Protein AF-A0A2W4QLS1-F1 (afdb_monomer_lite)

pLDDT: mean 90.43, std 7.9, range [45.94, 97.12]

Secondary structure (DSSP, 8-state):
-------EEEEETTSSTTS-EEEEETT--EEEEEEEGGGGGGGGG-GGGGSSEEEEEEEEETTEEEEEEEEEEEESSHHHHHHHHHH-GGGTT--EEEEEEESSS---HHHHHHHHHHHHHHHHHHT-SEE--SSPPPPPP--HHHHHHHHHHHHT-

Foldseek 3Di:
DDDDDWDKDKDDPPPDPQAWIKIDTPPAQKIKIKGFLVCLVVCVVPVQQQAWWKKKFKAADPVDNQAMEIEIDTDRGNSVVSVVLSPDPVNVRRGMMMIITGPDRPCDPLLRLQLRLVVVVVCVVVVRHHYPPPDRRDRDDDPPVSVVVSVVNVVRD

Sequence (157 aa):
MLMTGRTIRIFLADGKPSGILTAEIMNWTGKVVICPRTDLQRLADRPECRRSGAYILAGPDPDDPYGERAYIGESDNVFARLKQHAADASKEFRTRCALIISKDENLTKAHVKYLESRLVGLAHEASRCVLENGNDPSSPSLPESDIADMEFFLSQL

Radius of gyration: 15.48 Å; chains: 1; bounding box: 38×33×39 Å

Structure (mmCIF, N/CA/C/O backbone):
data_AF-A0A2W4QLS1-F1
#
_entry.id   AF-A0A2W4QLS1-F1
#
loop_
_atom_site.group_PDB
_atom_site.id
_atom_site.type_symbol
_atom_site.label_atom_id
_atom_site.label_alt_id
_atom_site.label_comp_id
_atom_site.label_asym_id
_atom_site.label_entity_id
_atom_site.label_seq_id
_atom_site.pdbx_PDB_ins_code
_atom_site.Cartn_x
_atom_site.Cartn_y
_atom_site.Cartn_z
_atom_site.occupancy
_atom_site.B_iso_or_equiv
_atom_site.auth_seq_id
_atom_site.auth_comp_id
_atom_site.auth_asym_id
_atom_site.auth_atom_id
_atom_site.pdbx_PDB_model_num
ATOM 1 N N . MET A 1 1 ? 2.716 -14.266 22.222 1.00 50.84 1 MET A N 1
ATOM 2 C CA . MET A 1 1 ? 1.395 -14.253 21.558 1.00 50.84 1 MET A CA 1
ATOM 3 C C . MET A 1 1 ? 1.333 -15.470 20.646 1.00 50.84 1 MET A C 1
ATOM 5 O O . MET A 1 1 ? 2.285 -15.678 19.905 1.00 50.84 1 MET A O 1
ATOM 9 N N . LEU A 1 2 ? 0.314 -16.325 20.765 1.00 45.94 2 LEU A N 1
ATOM 10 C CA . LEU A 1 2 ? 0.155 -17.488 19.880 1.00 45.94 2 LEU A CA 1
ATOM 11 C C . LEU A 1 2 ? -0.060 -16.988 18.445 1.00 45.94 2 LEU A C 1
ATOM 13 O O . LEU A 1 2 ? -1.001 -16.238 18.202 1.00 45.94 2 LEU A O 1
ATOM 17 N N . MET A 1 3 ? 0.814 -17.369 17.511 1.00 68.94 3 MET A N 1
ATOM 18 C CA . MET A 1 3 ? 0.621 -17.079 16.089 1.00 68.94 3 MET A CA 1
ATOM 19 C C . MET A 1 3 ? -0.502 -17.970 15.555 1.00 68.94 3 MET A C 1
ATOM 21 O O . MET A 1 3 ? -0.315 -19.166 15.344 1.00 68.94 3 MET A O 1
ATOM 25 N N . THR A 1 4 ? -1.688 -17.395 15.377 1.00 83.19 4 THR A N 1
ATOM 26 C CA . THR A 1 4 ? -2.817 -18.058 14.726 1.00 83.19 4 THR A CA 1
ATOM 27 C C . THR A 1 4 ? -2.630 -18.051 13.209 1.00 83.19 4 THR A C 1
ATOM 29 O O . THR A 1 4 ? -2.153 -17.078 12.622 1.00 83.19 4 THR A O 1
ATOM 32 N N . GLY A 1 5 ? -2.988 -19.159 12.554 1.00 88.19 5 GLY A N 1
ATOM 33 C CA . GLY A 1 5 ? -2.965 -19.243 11.094 1.00 88.19 5 GLY A CA 1
ATOM 34 C C . GLY A 1 5 ? -3.936 -18.244 10.457 1.00 88.19 5 GLY A C 1
ATOM 35 O O . GLY A 1 5 ? -4.986 -17.938 11.022 1.00 88.19 5 GLY A O 1
ATOM 36 N N . ARG A 1 6 ? -3.595 -17.744 9.266 1.00 89.50 6 ARG A N 1
ATOM 37 C CA . ARG A 1 6 ? -4.418 -16.808 8.484 1.00 89.50 6 ARG A CA 1
ATOM 38 C C . ARG A 1 6 ? -4.544 -17.312 7.050 1.00 89.50 6 ARG A C 1
ATOM 40 O O . ARG A 1 6 ? -3.609 -17.905 6.519 1.00 89.50 6 ARG A O 1
ATOM 47 N N . THR A 1 7 ? -5.695 -17.072 6.425 1.00 92.88 7 THR A N 1
ATOM 48 C CA . THR A 1 7 ? -5.903 -17.358 4.997 1.00 92.88 7 THR A CA 1
ATOM 49 C C . THR A 1 7 ? -5.775 -16.067 4.208 1.00 92.88 7 THR A C 1
ATOM 51 O O . THR A 1 7 ? -6.514 -15.117 4.467 1.00 92.88 7 THR A O 1
ATOM 54 N N . ILE A 1 8 ? -4.867 -16.058 3.234 1.00 94.00 8 ILE A N 1
ATOM 55 C CA . ILE A 1 8 ? -4.724 -14.971 2.266 1.00 94.00 8 ILE A CA 1
ATOM 56 C C . ILE A 1 8 ? -5.447 -15.392 0.989 1.00 94.00 8 ILE A C 1
ATOM 58 O O . ILE A 1 8 ? -5.130 -16.425 0.398 1.00 94.00 8 ILE A O 1
ATOM 62 N N . ARG A 1 9 ? -6.416 -14.590 0.547 1.00 95.25 9 ARG A N 1
ATOM 63 C CA . ARG A 1 9 ? -7.085 -14.771 -0.740 1.00 95.25 9 ARG A CA 1
ATOM 64 C C . ARG A 1 9 ? -6.415 -13.881 -1.773 1.00 95.25 9 ARG A C 1
ATOM 66 O O . ARG A 1 9 ? -6.575 -12.664 -1.743 1.00 95.25 9 ARG A O 1
ATOM 73 N N . ILE A 1 10 ? -5.697 -14.505 -2.700 1.00 95.94 10 ILE A N 1
ATOM 74 C CA . ILE A 1 10 ? -5.123 -13.828 -3.862 1.00 95.94 10 ILE A CA 1
ATOM 75 C C . ILE A 1 10 ? -6.052 -14.043 -5.053 1.00 95.94 10 ILE A C 1
ATOM 77 O O . ILE A 1 10 ? -6.437 -15.170 -5.360 1.00 95.94 10 ILE A O 1
ATOM 81 N N . PHE A 1 11 ? -6.410 -12.959 -5.730 1.00 95.69 11 PHE A N 1
ATOM 82 C CA . PHE A 1 11 ? -7.209 -12.987 -6.947 1.00 95.69 11 PHE A CA 1
ATOM 83 C C . PHE A 1 11 ? -6.430 -12.342 -8.092 1.00 95.69 11 PHE A C 1
ATOM 85 O O . PHE A 1 11 ? -6.045 -11.176 -8.009 1.00 95.69 11 PHE A O 1
ATOM 92 N N . LEU A 1 12 ? -6.202 -13.107 -9.159 1.00 95.88 12 LEU A N 1
ATOM 93 C CA . LEU A 1 12 ? -5.545 -12.641 -10.378 1.00 95.88 12 LEU A CA 1
ATOM 94 C C . LEU A 1 12 ? -6.599 -11.984 -11.269 1.00 95.88 12 LEU A C 1
ATOM 96 O O . LEU A 1 12 ? -7.299 -12.674 -12.008 1.00 95.88 12 LEU A O 1
ATOM 100 N N . ALA A 1 13 ? -6.732 -10.661 -11.197 1.00 93.00 13 ALA A N 1
ATOM 101 C CA . ALA A 1 13 ? -7.783 -9.94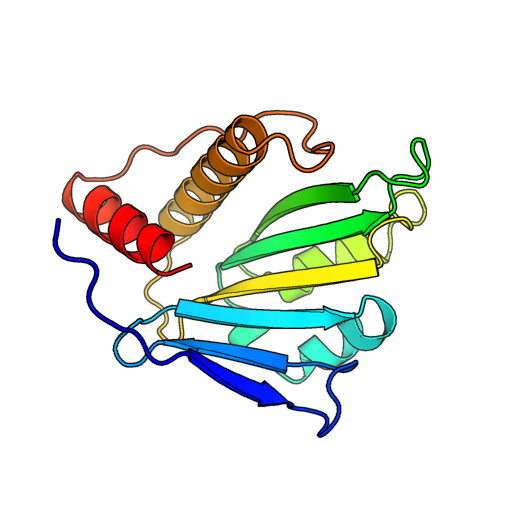9 -11.922 1.00 93.00 13 ALA A CA 1
ATOM 102 C C . ALA A 1 13 ? -7.650 -10.077 -13.447 1.00 93.00 13 ALA A C 1
ATOM 104 O O . ALA A 1 13 ? -8.649 -10.018 -14.156 1.00 93.00 13 ALA A O 1
ATOM 105 N N . ASP A 1 14 ? -6.427 -10.306 -13.920 1.00 89.06 14 ASP A N 1
ATOM 106 C CA . ASP A 1 14 ? -6.111 -10.497 -15.336 1.00 89.06 14 ASP A CA 1
ATOM 107 C C . ASP A 1 14 ? -5.943 -11.973 -15.725 1.00 89.06 14 ASP A C 1
ATOM 109 O O . ASP A 1 14 ? -5.503 -12.272 -16.833 1.00 89.06 14 ASP A O 1
ATOM 113 N N . GLY A 1 15 ? -6.191 -12.906 -14.799 1.00 92.12 15 GLY A N 1
ATOM 114 C CA . GLY A 1 15 ? -5.950 -14.338 -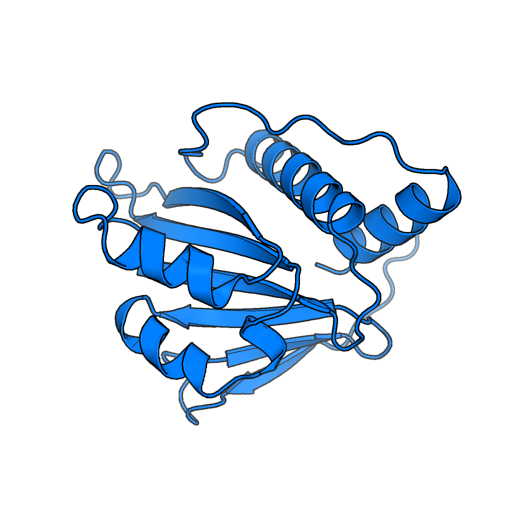15.002 1.00 92.12 15 GLY A CA 1
ATOM 115 C C . GLY A 1 15 ? -4.470 -14.746 -15.080 1.00 92.12 15 GLY A C 1
ATOM 116 O O . GLY A 1 15 ? -4.180 -15.924 -15.269 1.00 92.12 15 GLY A O 1
ATOM 117 N N . LYS A 1 16 ? -3.528 -13.805 -14.911 1.00 92.44 16 LYS A N 1
ATOM 118 C CA . LYS A 1 16 ? -2.074 -14.042 -14.945 1.00 92.44 16 LYS A CA 1
ATOM 119 C C . LYS A 1 16 ? -1.368 -13.461 -13.706 1.00 92.44 16 LYS A C 1
ATOM 121 O O . LYS A 1 16 ? -1.756 -12.383 -13.257 1.00 92.44 16 LYS A O 1
ATOM 126 N N . PRO A 1 17 ? -0.303 -14.102 -13.183 1.00 89.81 17 PRO A N 1
ATOM 127 C CA . PRO A 1 17 ? 0.437 -13.605 -12.013 1.00 89.81 17 PRO A CA 1
ATOM 128 C C . PRO A 1 17 ? 1.171 -12.277 -12.231 1.00 89.81 17 PRO A C 1
ATOM 130 O O . PRO A 1 17 ? 1.441 -11.562 -11.275 1.00 89.81 17 PRO A O 1
ATOM 133 N N . SER A 1 18 ? 1.508 -11.952 -13.482 1.00 89.81 18 SER A N 1
ATOM 134 C CA . SER A 1 18 ? 2.247 -10.739 -13.847 1.00 89.81 18 SER A CA 1
ATOM 135 C C . SER A 1 18 ? 1.364 -9.516 -14.097 1.00 89.81 18 SER A C 1
ATOM 137 O O . SER A 1 18 ? 1.895 -8.461 -14.420 1.00 89.81 18 SER A O 1
ATOM 139 N N . GLY A 1 19 ? 0.038 -9.659 -14.022 1.00 91.81 19 GLY A N 1
ATOM 140 C CA . GLY A 1 19 ? -0.916 -8.566 -14.216 1.00 91.81 19 GLY A CA 1
ATOM 141 C C . GLY A 1 19 ? -1.371 -7.956 -12.895 1.00 91.81 19 GLY A C 1
ATOM 142 O O . GLY A 1 19 ? -0.690 -8.048 -11.873 1.00 91.81 19 GLY A O 1
ATOM 143 N N . ILE A 1 20 ? -2.558 -7.357 -12.906 1.00 94.88 20 ILE A N 1
ATOM 144 C CA . ILE A 1 20 ? -3.190 -6.851 -11.689 1.00 94.88 20 ILE A CA 1
ATOM 145 C C . ILE A 1 20 ? -3.649 -8.027 -10.829 1.00 94.88 20 ILE A C 1
ATOM 147 O O . ILE A 1 20 ? -4.378 -8.914 -11.286 1.00 94.88 20 ILE A O 1
ATOM 151 N N . LEU A 1 21 ? -3.283 -7.991 -9.552 1.00 95.50 21 LEU A N 1
ATOM 152 C CA . LEU A 1 21 ? -3.771 -8.933 -8.555 1.00 95.50 21 LEU A CA 1
ATOM 153 C C . LEU A 1 21 ? -4.245 -8.205 -7.305 1.00 95.50 21 LEU A C 1
ATOM 155 O O . LEU A 1 21 ? -3.839 -7.079 -7.019 1.00 95.50 21 LEU A O 1
ATOM 159 N N . THR A 1 22 ? -5.123 -8.855 -6.554 1.00 95.81 22 THR A N 1
ATOM 160 C CA . THR A 1 22 ? -5.586 -8.352 -5.263 1.00 95.81 22 THR A CA 1
ATOM 161 C C . THR A 1 22 ? -5.342 -9.382 -4.179 1.00 95.81 22 THR A C 1
ATOM 163 O O . THR A 1 22 ? -5.552 -10.568 -4.428 1.00 95.81 22 THR A O 1
ATOM 166 N N . ALA A 1 23 ? -4.956 -8.936 -2.989 1.00 95.50 23 ALA A N 1
ATOM 167 C CA . ALA A 1 23 ? -4.796 -9.776 -1.811 1.00 95.50 23 ALA A CA 1
ATOM 168 C C . ALA A 1 23 ? -5.660 -9.251 -0.657 1.00 95.50 23 ALA A C 1
ATOM 170 O O . ALA A 1 23 ? -5.749 -8.043 -0.432 1.00 95.50 23 ALA A O 1
ATOM 171 N N . GLU A 1 24 ? -6.300 -10.165 0.065 1.00 94.50 24 GLU A N 1
ATOM 172 C CA . GLU A 1 24 ? -7.077 -9.865 1.269 1.00 94.50 24 GLU A CA 1
ATOM 173 C C . GLU A 1 24 ? -6.996 -11.010 2.286 1.00 94.50 24 GLU A C 1
ATOM 175 O O . GLU A 1 24 ? -6.707 -12.155 1.931 1.00 94.50 24 GLU A O 1
ATOM 180 N N . ILE A 1 25 ? -7.298 -10.703 3.547 1.00 94.12 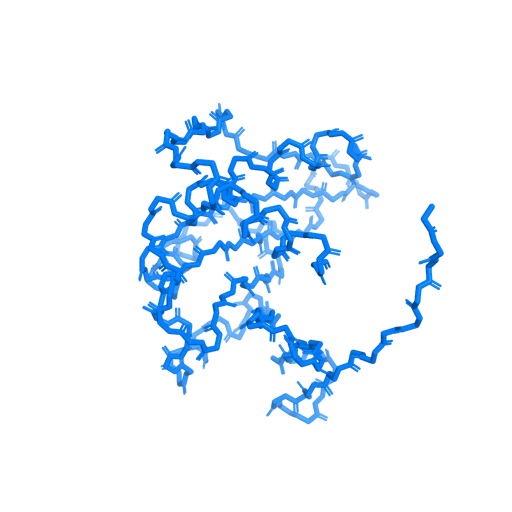25 ILE A N 1
ATOM 181 C CA . ILE A 1 25 ? -7.440 -11.678 4.632 1.00 94.12 25 ILE A CA 1
ATOM 182 C C . ILE A 1 25 ? -8.915 -11.726 5.041 1.00 94.12 25 ILE A C 1
ATOM 184 O O . ILE A 1 25 ? -9.600 -10.699 5.082 1.00 94.12 25 ILE A O 1
ATOM 188 N N . MET A 1 26 ? -9.424 -12.925 5.331 1.00 89.06 26 MET A N 1
ATOM 189 C CA . MET A 1 26 ? -10.791 -13.099 5.836 1.00 89.06 26 MET A CA 1
ATOM 190 C C . MET A 1 26 ? -10.999 -12.285 7.122 1.00 89.06 26 MET A C 1
ATOM 192 O O . MET A 1 26 ? -10.178 -12.354 8.031 1.00 89.06 26 MET A O 1
ATOM 196 N N . ASN A 1 27 ? -12.104 -11.539 7.199 1.00 86.88 27 ASN A N 1
ATOM 197 C CA . ASN A 1 27 ? -12.465 -10.637 8.309 1.00 86.88 27 ASN A CA 1
ATOM 198 C C . ASN A 1 27 ? -11.539 -9.425 8.533 1.00 86.88 27 ASN A C 1
ATOM 200 O O . ASN A 1 27 ? -11.779 -8.652 9.454 1.00 86.88 27 ASN A O 1
ATOM 204 N N . TRP A 1 28 ? -10.528 -9.210 7.689 1.00 92.12 28 TRP A N 1
ATOM 205 C CA . TRP A 1 28 ? -9.777 -7.955 7.655 1.00 92.12 28 TRP A CA 1
ATOM 206 C C . TRP A 1 28 ? -10.422 -7.000 6.648 1.00 92.12 28 TRP A C 1
ATOM 208 O O . TRP A 1 28 ? -10.807 -7.423 5.555 1.00 92.12 28 TRP A O 1
ATOM 218 N N . THR A 1 29 ? -10.559 -5.722 7.000 1.00 91.56 29 THR A N 1
ATOM 219 C CA . THR A 1 29 ? -11.154 -4.693 6.129 1.00 91.56 29 THR A CA 1
ATOM 220 C C . THR A 1 29 ? -10.194 -4.223 5.041 1.00 91.56 29 THR A C 1
ATOM 222 O O . THR A 1 29 ? -10.644 -3.727 4.009 1.00 91.56 29 THR A O 1
ATOM 225 N N . GLY A 1 30 ? -8.889 -4.442 5.211 1.00 93.69 30 GLY A N 1
ATOM 226 C CA . GLY A 1 30 ? -7.888 -4.089 4.216 1.00 93.69 30 GLY A CA 1
ATOM 227 C C . GLY A 1 30 ? -7.959 -4.924 2.939 1.00 93.69 30 GLY A C 1
ATOM 228 O O . GLY A 1 30 ? -8.404 -6.078 2.912 1.00 93.69 30 GLY A O 1
ATOM 229 N N . LYS A 1 31 ? -7.510 -4.298 1.854 1.00 95.06 31 LYS A N 1
ATOM 230 C CA . LYS A 1 31 ? -7.308 -4.900 0.542 1.00 95.06 31 LYS A CA 1
ATOM 231 C C . LYS A 1 31 ? -6.037 -4.326 -0.060 1.00 95.06 31 LY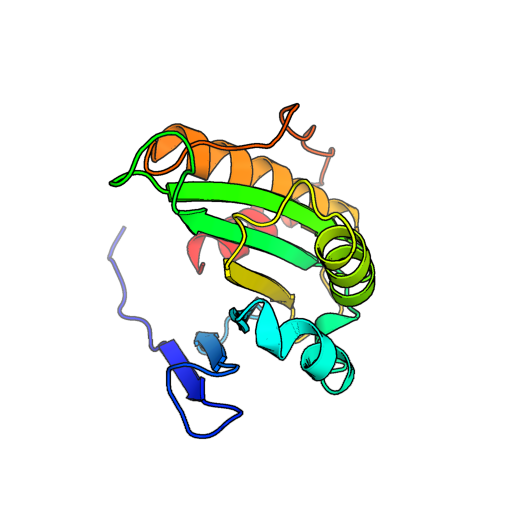S A C 1
ATOM 233 O O . LYS A 1 31 ? -5.867 -3.109 -0.135 1.00 95.06 31 LYS A O 1
ATOM 238 N N . VAL A 1 32 ? -5.178 -5.214 -0.543 1.00 96.38 32 VAL A N 1
ATOM 239 C CA . VAL A 1 32 ? -3.991 -4.831 -1.300 1.00 96.38 32 VAL A CA 1
ATOM 240 C C . VAL A 1 32 ? -4.270 -5.030 -2.782 1.00 96.38 32 VAL A C 1
ATOM 242 O O . VAL A 1 32 ? -4.747 -6.091 -3.185 1.00 96.38 32 VAL A O 1
ATOM 245 N N . VAL A 1 33 ? -3.983 -4.024 -3.605 1.00 96.19 33 VAL A N 1
ATOM 246 C CA . VAL A 1 33 ? -4.016 -4.131 -5.071 1.00 96.19 33 VAL A CA 1
ATOM 247 C C . VAL A 1 33 ? -2.596 -3.977 -5.586 1.00 96.19 33 VAL A C 1
ATOM 249 O O . VAL A 1 33 ? -1.992 -2.925 -5.405 1.00 96.19 33 VAL A O 1
ATOM 252 N N . ILE A 1 34 ? -2.063 -5.006 -6.237 1.00 95.38 34 ILE A N 1
ATOM 253 C CA . ILE A 1 34 ? -0.738 -4.961 -6.856 1.00 95.38 34 ILE A CA 1
ATOM 254 C C . ILE A 1 34 ? -0.909 -4.786 -8.360 1.00 95.38 34 ILE A C 1
ATOM 256 O O . ILE A 1 34 ? -1.727 -5.460 -8.986 1.00 95.38 34 ILE A O 1
ATOM 260 N N . CYS A 1 35 ? -0.142 -3.864 -8.931 1.00 94.25 35 CYS A N 1
ATOM 261 C CA . CYS A 1 35 ? -0.204 -3.498 -10.336 1.00 94.25 35 CYS A CA 1
ATOM 262 C C . CYS A 1 35 ? 1.207 -3.238 -10.885 1.00 94.25 35 CYS A C 1
ATOM 264 O O . CYS A 1 35 ? 1.958 -2.456 -10.290 1.00 94.25 35 CYS A O 1
ATOM 266 N N . PRO A 1 36 ? 1.577 -3.827 -12.033 1.00 92.19 36 PRO A N 1
ATOM 267 C CA . PRO A 1 36 ? 2.736 -3.381 -12.801 1.00 92.19 36 PRO A CA 1
ATOM 268 C C . PRO A 1 36 ? 2.574 -1.922 -13.240 1.00 92.19 36 PRO A C 1
ATOM 270 O O . PRO A 1 36 ? 1.463 -1.485 -13.548 1.00 92.19 36 PRO A O 1
ATOM 273 N N . ARG A 1 37 ? 3.675 -1.170 -13.349 1.00 87.00 37 ARG A N 1
ATOM 274 C CA . ARG A 1 37 ? 3.641 0.225 -13.834 1.00 87.00 37 ARG A CA 1
ATOM 275 C C . ARG A 1 37 ? 2.959 0.342 -15.203 1.00 87.00 37 ARG A C 1
ATOM 277 O O . ARG A 1 37 ? 2.184 1.269 -15.426 1.00 87.00 37 ARG A O 1
ATOM 284 N N . THR A 1 38 ? 3.215 -0.611 -16.098 1.00 88.44 38 THR A N 1
ATOM 285 C CA . THR A 1 38 ? 2.648 -0.655 -17.457 1.00 88.44 38 THR A CA 1
ATOM 286 C C . THR A 1 38 ? 1.126 -0.780 -17.471 1.00 88.44 38 THR A C 1
ATOM 288 O O . THR A 1 38 ? 0.486 -0.315 -18.408 1.00 88.44 38 THR A O 1
ATOM 291 N N . ASP A 1 39 ? 0.540 -1.363 -16.424 1.00 90.38 39 ASP A N 1
ATOM 292 C CA . ASP A 1 39 ? -0.902 -1.587 -16.299 1.00 90.38 39 ASP A CA 1
ATOM 293 C C . ASP A 1 39 ? -1.607 -0.509 -15.454 1.00 90.38 39 ASP A C 1
ATOM 295 O O . ASP A 1 39 ? -2.820 -0.571 -15.269 1.00 90.38 39 ASP A O 1
ATOM 299 N N . LEU A 1 40 ? -0.895 0.520 -14.973 1.00 89.25 40 LEU A N 1
ATOM 300 C CA . LEU A 1 40 ? -1.426 1.506 -14.020 1.00 89.25 40 LEU A CA 1
ATOM 301 C C . LEU A 1 40 ? -2.704 2.197 -14.516 1.00 89.25 40 LEU A C 1
ATOM 303 O O . LEU A 1 40 ? -3.617 2.417 -13.726 1.00 89.25 40 LEU A O 1
ATOM 307 N N . GLN A 1 41 ? -2.825 2.489 -15.818 1.00 89.31 41 GLN A N 1
ATOM 308 C CA . GLN A 1 41 ? -4.044 3.097 -16.377 1.00 89.31 41 GLN A CA 1
ATOM 309 C C . GLN A 1 41 ? -5.289 2.225 -16.177 1.00 89.31 41 GLN A C 1
ATOM 311 O O . GLN A 1 41 ? -6.380 2.762 -16.005 1.00 89.31 41 GLN A O 1
ATOM 316 N N . ARG A 1 42 ? -5.132 0.899 -16.132 1.00 91.00 42 ARG A N 1
ATOM 317 C CA . ARG A 1 42 ? -6.231 -0.059 -15.952 1.00 91.00 42 ARG A CA 1
ATOM 318 C C . ARG A 1 42 ? -6.789 -0.040 -14.527 1.00 91.00 42 ARG A C 1
ATOM 320 O O . ARG A 1 42 ? -7.900 -0.503 -14.295 1.00 91.00 42 ARG A O 1
ATOM 327 N N . LEU A 1 43 ? -6.078 0.566 -13.570 1.00 91.56 43 LEU A N 1
ATOM 328 C CA . LEU A 1 43 ? -6.638 0.861 -12.248 1.00 91.56 43 LEU A CA 1
ATOM 329 C C . LEU A 1 43 ? -7.796 1.872 -12.313 1.00 91.56 43 LEU A C 1
ATOM 331 O O . LEU A 1 43 ? -8.582 1.939 -11.372 1.00 91.56 43 LEU A O 1
ATOM 335 N N . ALA A 1 44 ? -7.965 2.611 -13.419 1.00 90.31 44 ALA A N 1
ATOM 336 C CA . ALA A 1 44 ? -9.136 3.464 -13.641 1.00 90.31 44 ALA A CA 1
ATOM 337 C C . ALA A 1 44 ? -10.457 2.676 -13.614 1.00 90.31 44 ALA A C 1
ATOM 339 O O . ALA A 1 44 ? -11.488 3.217 -13.206 1.00 90.31 44 ALA A O 1
ATOM 340 N N . ASP A 1 45 ? -10.426 1.406 -14.014 1.00 90.88 45 ASP A N 1
ATOM 341 C CA . ASP A 1 45 ? -11.607 0.540 -14.064 1.00 90.88 45 ASP A CA 1
ATOM 342 C C . ASP A 1 45 ? -11.945 -0.057 -12.689 1.00 90.88 45 ASP A C 1
ATOM 344 O O . ASP A 1 45 ? -12.907 -0.809 -12.549 1.00 90.88 45 ASP A O 1
ATOM 348 N N . ARG A 1 46 ? -11.165 0.287 -11.654 1.00 91.00 46 ARG A N 1
ATOM 349 C CA . ARG A 1 46 ? -11.302 -0.209 -10.283 1.00 91.00 46 ARG A CA 1
ATOM 350 C C . ARG A 1 46 ? -11.712 0.933 -9.352 1.00 91.00 46 ARG A C 1
ATOM 352 O O . ARG A 1 46 ? -10.852 1.704 -8.916 1.00 91.00 46 ARG A O 1
ATOM 359 N N . PRO A 1 47 ? -13.012 1.096 -9.047 1.00 90.56 47 PRO A N 1
ATOM 360 C CA . PRO A 1 47 ? -13.494 2.186 -8.200 1.00 90.56 47 PRO A CA 1
ATOM 361 C C . PRO A 1 47 ? -12.788 2.256 -6.844 1.00 90.56 47 PRO A C 1
ATOM 363 O O . PRO A 1 47 ? -12.543 3.350 -6.342 1.00 90.56 47 PRO A O 1
ATOM 366 N N . GLU A 1 48 ? -12.388 1.111 -6.286 1.00 90.44 48 GLU A N 1
ATOM 367 C CA . GLU A 1 48 ? -11.689 1.045 -5.006 1.00 90.44 48 GLU A CA 1
ATOM 368 C C . GLU A 1 48 ? -10.319 1.748 -5.020 1.00 90.44 48 GLU A C 1
ATOM 370 O O . GLU A 1 48 ? -9.875 2.241 -3.989 1.00 90.44 48 GLU A O 1
ATOM 375 N N . CYS A 1 49 ? -9.672 1.880 -6.185 1.00 92.06 49 CYS A N 1
ATOM 376 C CA . CYS A 1 49 ? -8.400 2.593 -6.327 1.00 92.06 49 CYS A CA 1
ATOM 377 C C . CYS A 1 49 ? -8.559 4.122 -6.282 1.00 92.06 49 CYS A C 1
ATOM 379 O O . CYS A 1 49 ? -7.563 4.835 -6.183 1.00 92.06 49 CYS A O 1
ATOM 381 N N . ARG A 1 50 ? -9.791 4.645 -6.362 1.00 92.25 50 ARG A N 1
ATOM 382 C CA . ARG A 1 50 ? -10.086 6.082 -6.231 1.00 92.25 50 ARG A CA 1
ATOM 383 C C . ARG A 1 50 ? -10.353 6.517 -4.786 1.00 92.25 50 ARG A C 1
ATOM 385 O O . ARG A 1 50 ? -10.638 7.690 -4.577 1.00 92.25 50 ARG A O 1
ATOM 392 N N . ARG A 1 51 ? -10.296 5.591 -3.825 1.00 91.50 51 ARG A N 1
ATOM 393 C CA . ARG A 1 51 ? -10.521 5.849 -2.395 1.00 91.50 51 ARG A CA 1
ATOM 394 C C . ARG A 1 51 ? -9.256 6.356 -1.703 1.00 91.50 51 ARG A C 1
ATOM 396 O O . ARG A 1 51 ? -8.163 6.280 -2.275 1.00 91.50 51 ARG A O 1
ATOM 403 N N . SER A 1 52 ? -9.422 6.800 -0.456 1.00 93.50 52 SER A N 1
ATOM 404 C CA . SER A 1 52 ? -8.309 7.074 0.445 1.00 93.50 52 SER A CA 1
ATOM 405 C C . SER A 1 52 ? -7.510 5.801 0.723 1.00 93.50 52 SER A C 1
ATOM 407 O O . SER A 1 52 ? -8.074 4.735 0.986 1.00 93.50 52 SER A O 1
ATOM 409 N N . GLY A 1 53 ? -6.187 5.907 0.659 1.00 95.38 53 GLY A N 1
ATOM 410 C CA . GLY A 1 53 ? -5.291 4.797 0.948 1.00 95.38 53 GLY A CA 1
ATOM 411 C C . GLY A 1 53 ? -3.824 5.199 0.962 1.00 95.38 53 GLY A C 1
ATOM 412 O O . GLY A 1 53 ? -3.455 6.315 0.587 1.00 95.38 53 GLY A O 1
ATOM 413 N N . ALA A 1 54 ? -2.992 4.247 1.366 1.00 96.44 54 ALA A N 1
ATOM 414 C CA . ALA A 1 54 ? -1.548 4.315 1.206 1.00 96.44 54 ALA A CA 1
ATOM 415 C C . ALA A 1 54 ? -1.128 3.523 -0.039 1.00 96.44 54 ALA A C 1
ATOM 417 O O . ALA A 1 54 ? -1.866 2.676 -0.548 1.00 96.44 54 ALA A O 1
ATOM 418 N N . TYR A 1 55 ? 0.059 3.789 -0.558 1.00 95.62 55 TYR A N 1
ATOM 419 C CA . TYR A 1 55 ? 0.630 3.037 -1.662 1.00 95.62 55 TYR A CA 1
ATOM 420 C C . TYR A 1 55 ? 2.148 2.970 -1.551 1.00 95.62 55 TYR A C 1
ATOM 422 O O . TYR A 1 55 ? 2.799 3.862 -1.013 1.00 95.62 55 TYR A O 1
ATOM 430 N N . ILE A 1 56 ? 2.699 1.901 -2.111 1.00 95.25 56 ILE A N 1
ATOM 431 C CA . ILE A 1 56 ? 4.129 1.653 -2.224 1.00 95.25 56 ILE A CA 1
ATOM 432 C C . ILE A 1 56 ? 4.449 1.548 -3.710 1.00 95.25 56 ILE A C 1
ATOM 434 O O . ILE A 1 56 ? 3.817 0.789 -4.449 1.00 95.25 56 ILE A O 1
ATOM 438 N N . LEU A 1 57 ? 5.425 2.325 -4.157 1.00 94.00 57 LEU A N 1
ATOM 439 C CA . LEU A 1 57 ? 6.025 2.231 -5.480 1.00 94.00 57 LEU A CA 1
ATOM 440 C C . LEU A 1 57 ? 7.420 1.660 -5.310 1.00 94.00 57 LEU A C 1
ATOM 442 O O . LEU A 1 57 ? 8.219 2.256 -4.602 1.00 94.00 57 LEU A O 1
ATOM 446 N N . ALA A 1 58 ? 7.707 0.531 -5.946 1.00 93.69 58 ALA A N 1
ATOM 447 C CA . ALA A 1 58 ? 8.971 -0.172 -5.779 1.00 93.69 58 ALA A CA 1
ATOM 448 C C . ALA A 1 58 ? 9.539 -0.638 -7.119 1.00 93.69 58 ALA A C 1
ATOM 450 O O . ALA A 1 58 ? 8.807 -0.830 -8.098 1.00 93.69 58 ALA A O 1
ATOM 451 N N . GLY A 1 59 ? 10.849 -0.831 -7.149 1.00 93.38 59 GLY A N 1
ATOM 452 C CA . GLY A 1 59 ? 11.558 -1.453 -8.255 1.00 93.38 59 GLY A CA 1
ATOM 453 C C . GLY A 1 59 ? 13.067 -1.460 -8.024 1.00 93.38 59 GLY A C 1
ATOM 454 O O . GLY A 1 59 ? 13.513 -1.049 -6.953 1.00 93.38 59 GLY A O 1
ATOM 455 N N . PRO A 1 60 ? 13.845 -1.948 -9.003 1.00 92.94 60 PRO A N 1
ATOM 456 C CA . PRO A 1 60 ? 15.298 -2.033 -8.886 1.00 92.94 60 PRO A CA 1
ATOM 457 C C . PRO A 1 60 ? 15.914 -0.676 -8.550 1.00 92.94 60 PRO A C 1
ATOM 459 O O . PRO A 1 60 ? 15.481 0.346 -9.090 1.00 92.94 60 PRO A O 1
ATOM 462 N N . ASP A 1 61 ? 16.917 -0.665 -7.676 1.00 91.88 61 ASP A N 1
ATOM 463 C CA . ASP A 1 61 ? 17.681 0.549 -7.422 1.00 91.88 61 ASP A CA 1
ATOM 464 C C . ASP A 1 61 ? 18.601 0.843 -8.626 1.00 91.88 61 ASP A C 1
ATOM 466 O O . ASP A 1 61 ? 19.399 -0.017 -9.003 1.00 91.88 61 ASP A O 1
ATOM 470 N N . PRO A 1 62 ? 18.515 2.023 -9.274 1.00 88.06 62 PRO A N 1
ATOM 471 C CA . PRO A 1 62 ? 19.442 2.379 -10.350 1.00 88.06 62 PRO A CA 1
ATOM 472 C C . PRO A 1 62 ? 20.909 2.442 -9.897 1.00 88.06 62 PRO A C 1
ATOM 474 O O . PRO A 1 62 ? 21.796 2.288 -10.736 1.00 88.06 62 PRO A O 1
ATOM 477 N N . ASP A 1 63 ? 21.159 2.653 -8.600 1.00 90.62 63 ASP A N 1
ATOM 478 C CA . ASP A 1 63 ? 22.500 2.797 -8.028 1.00 90.62 63 ASP A CA 1
ATOM 479 C C . ASP A 1 63 ? 23.050 1.475 -7.443 1.00 90.62 63 ASP A C 1
ATOM 481 O O . ASP A 1 63 ? 24.246 1.378 -7.160 1.00 90.62 63 ASP A O 1
ATOM 485 N N . ASP A 1 64 ? 22.206 0.444 -7.290 1.00 91.38 64 ASP A N 1
ATOM 486 C CA . ASP A 1 64 ? 22.577 -0.883 -6.779 1.00 91.38 64 ASP A CA 1
ATOM 487 C C . ASP A 1 64 ? 21.834 -2.001 -7.545 1.00 91.38 64 ASP A C 1
ATOM 489 O O . ASP A 1 64 ? 20.638 -2.210 -7.328 1.00 91.38 64 ASP A O 1
ATOM 493 N N . PRO A 1 65 ? 22.527 -2.792 -8.392 1.00 88.75 65 PRO A N 1
ATOM 494 C CA . PRO A 1 65 ? 21.923 -3.883 -9.163 1.00 88.75 65 PRO A CA 1
ATOM 495 C C . PRO A 1 65 ? 21.225 -4.977 -8.340 1.00 88.75 65 PRO A C 1
ATOM 497 O O . PRO A 1 65 ? 20.423 -5.730 -8.897 1.00 88.75 65 PRO A O 1
ATOM 500 N N . TYR A 1 66 ? 21.551 -5.108 -7.052 1.00 90.69 66 TYR A N 1
ATOM 501 C CA . TYR A 1 66 ? 20.928 -6.067 -6.134 1.00 90.69 66 TYR A CA 1
ATOM 502 C C . TYR A 1 66 ? 19.981 -5.393 -5.133 1.00 90.69 66 TYR A C 1
ATOM 504 O O . TYR A 1 66 ? 19.305 -6.086 -4.369 1.00 90.69 66 TYR A O 1
ATOM 512 N N . GLY A 1 67 ? 19.930 -4.061 -5.144 1.00 91.88 67 GLY A N 1
ATOM 513 C CA . GLY A 1 67 ? 19.103 -3.248 -4.274 1.00 91.88 67 GLY A CA 1
ATOM 514 C C . GLY A 1 67 ? 17.692 -3.048 -4.820 1.00 91.88 67 GLY A C 1
ATOM 515 O O . GLY A 1 67 ? 17.421 -3.118 -6.022 1.00 91.88 67 GLY A O 1
ATOM 516 N N . GLU A 1 68 ? 16.769 -2.759 -3.909 1.00 93.88 68 GLU A N 1
ATOM 517 C CA . GLU A 1 68 ? 15.428 -2.284 -4.240 1.00 93.88 68 GLU A CA 1
ATOM 518 C C . GLU A 1 68 ? 15.297 -0.840 -3.756 1.00 93.88 68 GLU A C 1
ATOM 520 O O . GLU A 1 68 ? 15.788 -0.482 -2.684 1.00 93.88 68 GLU A O 1
ATOM 525 N N . ARG A 1 69 ? 14.608 -0.007 -4.533 1.00 93.75 69 ARG A N 1
ATOM 526 C CA . ARG A 1 69 ? 14.237 1.351 -4.145 1.00 93.75 69 ARG A CA 1
ATOM 527 C C . ARG A 1 69 ? 12.729 1.441 -4.030 1.00 93.75 69 ARG A C 1
ATOM 529 O O . ARG A 1 69 ? 12.002 0.939 -4.892 1.00 93.75 69 ARG A O 1
ATOM 536 N N . ALA A 1 70 ? 12.255 2.095 -2.977 1.00 94.38 70 ALA A N 1
ATOM 537 C CA . ALA A 1 70 ? 10.834 2.259 -2.726 1.00 94.38 70 ALA A CA 1
ATOM 538 C C . ALA A 1 70 ? 10.459 3.704 -2.385 1.00 94.38 70 ALA A C 1
ATOM 540 O O . ALA A 1 70 ? 11.237 4.468 -1.821 1.00 94.38 70 ALA A O 1
ATOM 541 N N . TYR A 1 71 ? 9.231 4.068 -2.726 1.00 93.62 71 TYR A N 1
ATOM 542 C CA . TYR A 1 71 ? 8.574 5.303 -2.327 1.00 93.62 71 TYR A CA 1
ATOM 543 C C . TYR A 1 71 ? 7.226 4.947 -1.713 1.00 93.62 71 TYR A C 1
ATOM 545 O O . TYR A 1 71 ? 6.442 4.214 -2.325 1.00 93.62 71 TYR A O 1
ATOM 553 N N . ILE A 1 72 ? 6.952 5.475 -0.527 1.00 95.44 72 ILE A N 1
ATOM 554 C CA . ILE A 1 72 ? 5.699 5.258 0.194 1.00 95.44 72 ILE A CA 1
ATOM 555 C C . ILE A 1 72 ? 4.945 6.580 0.224 1.00 95.44 72 ILE A C 1
ATOM 557 O O . ILE A 1 72 ? 5.530 7.619 0.523 1.00 95.44 72 ILE A O 1
ATOM 561 N N . GLY A 1 73 ? 3.662 6.543 -0.118 1.00 94.94 73 GLY A N 1
ATOM 562 C CA . GLY A 1 73 ? 2.821 7.730 -0.134 1.00 94.94 73 GLY A CA 1
ATOM 563 C C . GLY A 1 73 ? 1.386 7.443 0.280 1.00 94.94 73 GLY A C 1
ATOM 564 O O . GLY A 1 73 ? 0.934 6.300 0.238 1.00 94.94 73 GLY A O 1
ATOM 565 N N . GLU A 1 74 ? 0.638 8.492 0.605 1.00 95.25 74 GLU A N 1
ATOM 566 C CA . GLU A 1 74 ? -0.817 8.435 0.793 1.00 95.25 74 GLU A CA 1
ATOM 567 C C . GLU A 1 74 ? -1.574 9.343 -0.184 1.00 95.25 74 GLU A C 1
ATOM 569 O O . GLU A 1 74 ? -1.013 10.254 -0.808 1.00 95.25 74 GLU A O 1
ATOM 574 N N . SER A 1 75 ? -2.862 9.065 -0.381 1.00 94.62 75 SER A N 1
ATOM 575 C CA . SER A 1 75 ? -3.779 9.999 -1.030 1.00 94.62 75 SER A CA 1
ATOM 576 C C . SER A 1 75 ? -5.230 9.714 -0.657 1.00 94.62 75 SER A C 1
ATOM 578 O O . SER A 1 75 ? -5.573 8.571 -0.381 1.00 94.62 75 SER A O 1
ATOM 580 N N . ASP A 1 76 ? -6.099 10.725 -0.777 1.00 93.12 76 ASP A N 1
ATOM 581 C CA . ASP A 1 76 ? -7.562 10.541 -0.768 1.00 93.12 76 ASP A CA 1
ATOM 582 C C . ASP A 1 76 ? -8.104 9.997 -2.096 1.00 93.12 76 ASP A C 1
ATOM 584 O O . ASP A 1 76 ? -9.245 9.553 -2.186 1.00 93.12 76 ASP A O 1
ATOM 588 N N . ASN A 1 77 ? -7.272 10.024 -3.139 1.00 93.44 77 ASN A N 1
ATOM 589 C CA . ASN A 1 77 ? -7.526 9.370 -4.411 1.00 93.44 77 ASN A CA 1
ATOM 590 C C . ASN A 1 77 ? -6.214 8.771 -4.916 1.00 93.44 77 ASN A C 1
ATOM 592 O O . ASN A 1 77 ? -5.450 9.406 -5.655 1.00 93.44 77 ASN A O 1
ATOM 596 N N . VAL A 1 78 ? -5.946 7.537 -4.486 1.00 93.12 78 VAL A N 1
ATOM 597 C CA . VAL A 1 78 ? -4.679 6.851 -4.771 1.00 93.12 78 VAL A CA 1
ATOM 598 C C . VAL A 1 78 ? -4.419 6.775 -6.275 1.00 93.12 78 VAL A C 1
ATOM 600 O O . VAL A 1 78 ? -3.325 7.108 -6.723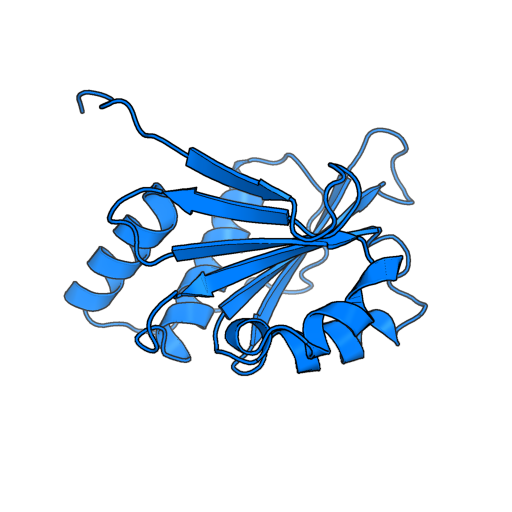 1.00 93.12 78 VAL A O 1
ATOM 603 N N . PHE A 1 79 ? -5.425 6.444 -7.084 1.00 93.44 79 PHE A N 1
ATOM 604 C CA . PHE A 1 79 ? -5.286 6.384 -8.537 1.00 93.44 79 PHE A CA 1
ATOM 605 C C . PHE A 1 79 ? -4.821 7.714 -9.146 1.00 93.44 79 PHE A C 1
ATOM 607 O O . PHE A 1 79 ? -3.874 7.732 -9.933 1.00 93.44 79 PHE A O 1
ATOM 614 N N . ALA A 1 80 ? -5.441 8.836 -8.770 1.00 92.88 80 ALA A N 1
ATOM 615 C CA . ALA A 1 80 ? -5.046 10.150 -9.274 1.00 92.88 80 ALA A CA 1
ATOM 616 C C . ALA A 1 80 ? -3.587 10.476 -8.920 1.00 92.88 80 ALA A C 1
ATOM 618 O O . ALA A 1 80 ? -2.833 10.953 -9.774 1.00 92.88 80 ALA A O 1
ATOM 619 N N . ARG A 1 81 ? -3.161 10.155 -7.693 1.00 91.81 81 ARG A N 1
ATOM 620 C CA . ARG A 1 81 ? -1.781 10.365 -7.244 1.00 91.81 81 ARG A CA 1
ATOM 621 C C . ARG A 1 81 ? -0.784 9.471 -7.983 1.00 91.81 81 ARG A C 1
ATOM 623 O O . ARG A 1 81 ? 0.277 9.935 -8.397 1.00 91.81 81 ARG A O 1
ATOM 630 N N . LEU A 1 82 ? -1.146 8.216 -8.227 1.00 90.31 82 LEU A N 1
ATOM 631 C CA . LEU A 1 82 ? -0.342 7.283 -9.012 1.00 90.31 82 LEU A CA 1
ATOM 632 C C . LEU A 1 82 ? -0.164 7.746 -10.462 1.00 90.31 82 LEU A C 1
ATOM 634 O O . LEU A 1 82 ? 0.943 7.650 -10.990 1.00 90.31 82 LEU A O 1
ATOM 638 N N . LYS A 1 83 ? -1.199 8.319 -11.095 1.00 90.31 83 LYS A N 1
ATOM 639 C CA . LYS A 1 83 ? -1.062 8.917 -12.436 1.00 90.31 83 LYS A CA 1
ATOM 640 C C . LYS A 1 83 ? -0.060 10.071 -12.456 1.00 90.31 83 LYS A C 1
ATOM 642 O O . LYS A 1 83 ? 0.710 10.167 -13.408 1.00 90.31 83 LYS A O 1
ATOM 647 N N . GLN A 1 84 ? -0.049 10.920 -11.424 1.00 88.25 84 GLN A N 1
ATOM 648 C CA . GLN A 1 84 ? 0.932 12.007 -11.308 1.00 88.25 84 GLN A CA 1
ATOM 649 C C . GLN A 1 84 ? 2.360 11.454 -11.236 1.00 88.25 84 GLN A C 1
ATOM 651 O O . GLN A 1 84 ? 3.230 11.916 -11.966 1.00 88.25 84 GLN A O 1
ATOM 656 N N . HIS A 1 85 ? 2.592 10.420 -10.421 1.00 84.62 85 HIS A N 1
ATOM 657 C CA . HIS A 1 85 ? 3.898 9.759 -10.348 1.00 84.62 85 HIS A CA 1
ATOM 658 C C . HIS A 1 85 ? 4.292 9.053 -11.650 1.00 84.62 85 HIS A C 1
ATOM 660 O O . HIS A 1 85 ? 5.467 9.037 -12.004 1.00 84.62 85 HIS A O 1
ATOM 666 N N . ALA A 1 86 ? 3.331 8.473 -12.371 1.00 83.38 86 ALA A N 1
ATOM 667 C CA . ALA A 1 86 ? 3.594 7.793 -13.635 1.00 83.38 86 ALA A CA 1
ATOM 668 C C . ALA A 1 86 ? 4.048 8.754 -14.749 1.00 83.38 86 ALA A C 1
ATOM 670 O O . ALA A 1 86 ? 4.800 8.339 -15.629 1.00 83.38 86 ALA A O 1
ATOM 671 N N . ALA A 1 87 ? 3.604 10.015 -14.701 1.00 83.88 87 ALA A N 1
ATOM 672 C CA . ALA A 1 87 ? 3.971 11.060 -15.656 1.00 83.88 87 ALA A CA 1
ATOM 673 C C . ALA A 1 87 ? 5.366 11.666 -15.405 1.00 83.88 87 ALA A C 1
ATOM 675 O O . ALA A 1 87 ? 5.915 12.323 -16.286 1.00 83.88 87 ALA A O 1
ATOM 676 N N . ASP A 1 88 ? 5.939 11.451 -14.220 1.00 81.44 88 ASP A N 1
ATOM 677 C CA . ASP A 1 88 ? 7.265 11.942 -13.856 1.00 81.44 88 ASP A CA 1
ATOM 678 C C . ASP A 1 88 ? 8.346 10.965 -14.352 1.00 81.44 88 ASP A C 1
ATOM 680 O O . ASP A 1 88 ? 8.578 9.905 -13.761 1.00 81.44 88 ASP A O 1
ATOM 684 N N . ALA A 1 89 ? 8.993 11.319 -15.465 1.00 68.25 89 ALA A N 1
ATOM 685 C CA . ALA A 1 89 ? 10.032 10.506 -16.098 1.00 68.25 89 ALA A CA 1
ATOM 686 C C . ALA A 1 89 ? 11.290 10.347 -15.226 1.00 68.25 89 ALA A C 1
ATOM 688 O O . ALA A 1 89 ? 12.011 9.368 -15.375 1.00 68.25 89 ALA A O 1
ATOM 689 N N . SER A 1 90 ? 11.525 11.241 -14.257 1.00 69.94 90 SER A N 1
ATOM 690 C CA . SER A 1 90 ? 12.655 11.107 -13.324 1.00 69.94 90 SER A CA 1
ATOM 691 C C . SER A 1 90 ? 12.495 9.944 -12.330 1.00 69.94 90 SER A C 1
ATOM 693 O O . SER A 1 90 ? 13.425 9.614 -11.602 1.00 69.94 90 SER A O 1
ATOM 695 N N . LYS A 1 91 ? 11.321 9.293 -12.307 1.00 69.88 91 LYS A N 1
ATOM 696 C CA . LYS A 1 91 ? 10.924 8.238 -11.355 1.00 69.88 91 LYS A CA 1
ATOM 697 C C . LYS A 1 91 ? 10.655 6.896 -12.039 1.00 69.88 91 LYS A C 1
ATOM 699 O O . LYS A 1 91 ? 9.747 6.146 -11.657 1.00 69.88 91 LYS A O 1
ATOM 704 N N . GLU A 1 92 ? 11.419 6.614 -13.090 1.00 68.31 92 GLU A N 1
ATOM 705 C CA . GLU A 1 92 ? 11.237 5.446 -13.956 1.00 68.31 92 GLU A CA 1
ATOM 706 C C . GLU A 1 92 ? 11.557 4.110 -13.262 1.00 68.31 92 GLU A C 1
ATOM 708 O O . GLU A 1 92 ? 10.954 3.096 -13.603 1.00 68.31 92 GLU A O 1
ATOM 713 N N . PHE A 1 93 ? 12.387 4.112 -12.208 1.00 69.06 93 PHE A N 1
ATOM 714 C CA . PHE A 1 93 ? 12.761 2.899 -11.459 1.00 69.06 93 PHE A CA 1
ATOM 715 C C . PHE A 1 93 ? 11.557 2.130 -10.874 1.00 69.06 93 PHE A C 1
ATOM 717 O O . PHE A 1 93 ? 11.641 0.940 -10.581 1.00 69.06 93 PHE A O 1
ATOM 724 N N . ARG A 1 94 ? 10.414 2.802 -10.696 1.00 78.38 94 ARG A N 1
ATOM 725 C CA . ARG A 1 94 ? 9.208 2.269 -10.049 1.00 78.38 94 ARG A CA 1
ATOM 726 C C . ARG A 1 94 ? 8.453 1.350 -11.003 1.00 78.38 94 ARG A C 1
ATOM 728 O O . ARG A 1 94 ? 7.559 1.800 -11.724 1.00 78.38 94 ARG A O 1
ATOM 735 N N . THR A 1 95 ? 8.798 0.068 -11.000 1.00 83.94 95 THR A N 1
ATOM 736 C CA . THR A 1 95 ? 8.231 -0.945 -11.904 1.00 83.94 95 THR A CA 1
ATOM 737 C C . THR A 1 95 ? 6.963 -1.607 -11.359 1.00 83.94 95 THR A C 1
ATOM 739 O O . THR A 1 95 ? 6.150 -2.106 -12.143 1.00 83.94 95 THR A O 1
ATOM 742 N N . ARG A 1 96 ? 6.740 -1.566 -10.039 1.00 91.31 96 ARG A N 1
ATOM 743 C CA . ARG A 1 96 ? 5.582 -2.168 -9.362 1.00 91.31 96 ARG A CA 1
ATOM 744 C C . ARG A 1 96 ? 4.926 -1.187 -8.393 1.00 91.31 96 ARG A C 1
ATOM 746 O O . ARG A 1 96 ? 5.595 -0.392 -7.738 1.00 91.31 96 ARG A O 1
ATOM 753 N N . CYS A 1 97 ? 3.605 -1.271 -8.287 1.00 93.56 97 CYS A N 1
ATOM 754 C CA . CYS A 1 97 ? 2.804 -0.526 -7.329 1.00 93.56 97 CYS A CA 1
ATOM 755 C C . CYS A 1 97 ? 1.984 -1.488 -6.466 1.00 93.56 97 CYS A C 1
ATOM 757 O O . CYS A 1 97 ? 1.372 -2.413 -6.999 1.00 93.56 97 CYS A O 1
ATOM 759 N N . ALA A 1 98 ? 1.955 -1.259 -5.156 1.00 95.38 98 ALA A N 1
ATOM 760 C CA . ALA A 1 98 ? 1.038 -1.897 -4.221 1.00 95.38 98 ALA A CA 1
ATOM 761 C C . ALA A 1 98 ? 0.190 -0.815 -3.548 1.00 95.38 98 ALA A C 1
ATOM 763 O O . ALA A 1 98 ? 0.722 0.065 -2.881 1.00 95.38 98 ALA A O 1
ATOM 764 N N . LEU A 1 99 ? -1.123 -0.861 -3.743 1.00 95.88 99 LEU A N 1
ATOM 765 C CA . LEU A 1 99 ? -2.084 0.025 -3.100 1.00 95.88 99 LEU A CA 1
ATOM 766 C C . LEU A 1 99 ? -2.631 -0.681 -1.870 1.00 95.88 99 LEU A C 1
ATOM 768 O O . LEU A 1 99 ? -3.009 -1.846 -1.960 1.00 95.88 99 LEU A O 1
ATOM 772 N N . ILE A 1 100 ? -2.724 0.041 -0.764 1.00 96.38 100 ILE A N 1
ATOM 773 C CA . ILE A 1 100 ? -3.276 -0.409 0.508 1.00 96.38 100 ILE A CA 1
ATOM 774 C C . ILE A 1 100 ? -4.507 0.450 0.770 1.00 96.38 100 ILE A C 1
ATOM 776 O O . ILE A 1 100 ? -4.413 1.641 1.068 1.00 96.38 100 ILE A O 1
ATOM 780 N N . ILE A 1 101 ? -5.670 -0.161 0.596 1.00 94.62 101 ILE A N 1
ATOM 781 C CA . ILE A 1 101 ? -6.976 0.493 0.666 1.00 94.62 101 ILE A CA 1
ATOM 782 C C . ILE A 1 101 ? -7.902 -0.305 1.583 1.00 94.62 101 ILE A C 1
ATOM 784 O O . ILE A 1 101 ? -7.638 -1.471 1.882 1.00 94.62 101 ILE A O 1
ATOM 788 N N . SER A 1 102 ? -9.013 0.301 1.997 1.00 90.94 102 SER A N 1
ATOM 789 C CA . SER A 1 102 ? -10.080 -0.428 2.682 1.00 90.94 102 SER A CA 1
ATOM 790 C C . SER A 1 102 ? -11.172 -0.888 1.715 1.00 90.94 102 SER A C 1
ATOM 792 O O . SER A 1 102 ? -11.488 -0.242 0.706 1.00 90.94 102 SER A O 1
ATOM 794 N N . LYS A 1 103 ? -11.756 -2.045 2.031 1.00 86.19 103 LYS A N 1
ATOM 795 C CA . LYS A 1 103 ? -12.962 -2.573 1.385 1.00 86.19 103 LYS A CA 1
ATOM 796 C C . LYS A 1 103 ? -14.194 -1.755 1.752 1.00 86.19 103 LYS A C 1
ATOM 798 O O . LYS A 1 103 ? -15.094 -1.624 0.921 1.00 86.19 103 LYS A O 1
ATOM 803 N N . ASP A 1 104 ? -14.194 -1.172 2.943 1.00 83.50 104 ASP A N 1
ATOM 804 C CA . ASP A 1 104 ? -15.169 -0.182 3.388 1.00 83.50 104 ASP A CA 1
ATOM 805 C C . ASP A 1 104 ? -14.648 1.253 3.175 1.00 83.50 104 ASP A C 1
ATOM 807 O O . ASP A 1 104 ? -13.543 1.466 2.675 1.00 83.50 104 ASP A O 1
ATOM 811 N N . GLU A 1 105 ? -15.469 2.249 3.494 1.00 76.88 105 GLU A N 1
ATOM 812 C CA . GLU A 1 105 ? -15.141 3.674 3.338 1.00 76.88 105 GLU A CA 1
ATOM 813 C C . GLU A 1 105 ? -14.666 4.308 4.661 1.00 76.88 105 GLU A C 1
ATOM 815 O O . GLU A 1 105 ? -14.757 5.519 4.837 1.00 76.88 105 GLU A O 1
ATOM 820 N N . ASN A 1 106 ? -14.139 3.503 5.597 1.00 86.00 106 ASN A N 1
ATOM 821 C CA . ASN A 1 106 ? -13.804 3.958 6.955 1.00 86.00 106 ASN A CA 1
ATOM 822 C C . ASN A 1 106 ? -12.368 4.502 7.112 1.00 86.00 106 ASN A C 1
ATOM 824 O O . ASN A 1 106 ? -12.014 5.040 8.165 1.00 86.00 106 ASN A O 1
ATOM 828 N N . LEU A 1 107 ? -11.509 4.391 6.090 1.00 91.00 107 LEU A N 1
ATOM 829 C CA . LEU A 1 107 ? -10.183 5.021 6.122 1.00 91.00 107 LEU A CA 1
ATOM 830 C C . LEU A 1 107 ? -10.295 6.512 5.802 1.00 91.00 107 LEU A C 1
ATOM 832 O O . LEU A 1 107 ? -10.458 6.910 4.651 1.00 91.00 107 LEU A O 1
ATOM 836 N N . THR A 1 108 ? -10.169 7.338 6.837 1.00 93.06 108 THR A N 1
ATOM 837 C CA . THR A 1 108 ? -10.111 8.794 6.709 1.00 93.06 108 THR A CA 1
ATOM 838 C C . THR A 1 108 ? -8.726 9.257 6.255 1.00 93.06 108 THR A C 1
ATOM 840 O O . THR A 1 108 ? -7.743 8.514 6.310 1.00 93.06 108 THR A O 1
ATOM 843 N N . LYS A 1 109 ? -8.607 10.539 5.889 1.00 92.56 109 LYS A N 1
ATOM 844 C CA . LYS A 1 109 ? -7.312 11.168 5.595 1.00 92.56 109 LYS A CA 1
ATOM 845 C C . LYS A 1 109 ? -6.309 11.041 6.748 1.00 92.56 109 LYS A C 1
ATOM 847 O O . LYS A 1 109 ? -5.123 10.813 6.523 1.00 92.56 109 LYS A O 1
ATOM 852 N N . ALA A 1 110 ? -6.773 11.201 7.986 1.00 95.00 110 ALA A N 1
ATOM 853 C CA . ALA A 1 110 ? -5.910 11.092 9.156 1.00 95.00 110 ALA A CA 1
ATOM 854 C C . ALA A 1 110 ? -5.412 9.648 9.343 1.00 95.00 110 ALA A C 1
ATOM 856 O O . ALA A 1 110 ? -4.227 9.447 9.600 1.00 95.00 110 ALA A O 1
ATOM 857 N N . HIS A 1 111 ? -6.275 8.654 9.103 1.00 95.56 111 HIS A N 1
ATOM 858 C CA . HIS A 1 111 ? -5.898 7.239 9.121 1.00 95.56 111 HIS A CA 1
ATOM 859 C C . HIS A 1 111 ? -4.810 6.929 8.088 1.00 95.56 111 HIS A C 1
ATOM 861 O O . HIS A 1 111 ? -3.777 6.367 8.433 1.00 95.56 111 HIS A O 1
ATOM 867 N N . VAL A 1 112 ? -4.975 7.347 6.829 1.00 95.25 112 VAL A N 1
ATOM 868 C CA . VAL A 1 112 ? -3.994 7.011 5.778 1.00 95.25 112 VAL A CA 1
ATOM 869 C C . VAL A 1 112 ? -2.658 7.738 5.941 1.00 95.25 112 VAL A C 1
ATOM 871 O O . VAL A 1 112 ? -1.625 7.158 5.622 1.00 95.25 112 VAL A O 1
ATOM 874 N N . LYS A 1 113 ? -2.646 8.948 6.518 1.00 95.69 113 LYS A N 1
ATOM 875 C CA . LYS A 1 113 ? -1.405 9.629 6.933 1.00 95.69 113 LYS A CA 1
ATOM 876 C C . LYS A 1 113 ? -0.689 8.906 8.069 1.00 95.69 113 LYS A C 1
ATOM 878 O O . LYS A 1 113 ? 0.536 8.817 8.069 1.00 95.69 113 LYS A O 1
ATOM 883 N N . TYR A 1 114 ? -1.443 8.385 9.036 1.00 96.44 114 TYR A N 1
ATOM 884 C CA . TYR A 1 114 ? -0.877 7.560 10.098 1.00 96.44 114 TYR A CA 1
ATOM 885 C C . TYR A 1 114 ? -0.263 6.277 9.523 1.00 96.44 114 TYR A C 1
ATOM 887 O O . TYR A 1 114 ? 0.890 5.966 9.818 1.00 96.44 114 TYR A O 1
ATOM 895 N N . LEU A 1 115 ? -0.985 5.587 8.631 1.00 96.19 115 LEU A N 1
ATOM 896 C CA . LEU A 1 115 ? -0.478 4.407 7.928 1.00 96.19 115 LEU A CA 1
ATOM 897 C C . LEU A 1 115 ? 0.798 4.719 7.134 1.00 96.19 115 LEU A C 1
ATOM 899 O O . LEU A 1 115 ? 1.759 3.969 7.242 1.00 96.19 115 LEU A O 1
ATOM 903 N N . GLU A 1 116 ? 0.846 5.819 6.377 1.00 96.56 116 GLU A N 1
ATOM 904 C CA . GLU A 1 116 ? 2.046 6.251 5.642 1.00 96.56 116 GLU A CA 1
ATOM 905 C C . GLU A 1 116 ? 3.249 6.436 6.575 1.00 96.56 116 GLU A C 1
ATOM 907 O O . GLU A 1 116 ? 4.305 5.851 6.335 1.00 96.56 116 GLU A O 1
ATOM 912 N N . SER A 1 117 ? 3.074 7.191 7.665 1.00 96.38 117 SER A N 1
ATOM 913 C CA . SER A 1 117 ? 4.126 7.433 8.661 1.00 96.38 117 SER A CA 1
ATOM 914 C C . SER A 1 117 ? 4.654 6.120 9.247 1.00 96.38 117 SER A C 1
ATOM 916 O O . SER A 1 117 ? 5.864 5.894 9.315 1.00 96.38 117 SER A O 1
ATOM 918 N N . ARG A 1 118 ? 3.750 5.194 9.589 1.00 96.75 118 ARG A N 1
ATOM 919 C CA . ARG A 1 118 ? 4.114 3.879 10.127 1.00 96.75 118 ARG A CA 1
ATOM 920 C C . ARG A 1 118 ? 4.786 2.969 9.110 1.00 96.75 118 ARG A C 1
ATOM 922 O O . ARG A 1 118 ? 5.747 2.295 9.464 1.00 96.75 118 ARG A O 1
ATOM 929 N N . LEU A 1 119 ? 4.322 2.956 7.864 1.00 96.38 119 LEU A N 1
ATOM 930 C CA . LEU A 1 119 ? 4.926 2.172 6.786 1.00 96.38 119 LEU A CA 1
ATOM 931 C C . LEU A 1 119 ? 6.344 2.654 6.464 1.00 96.38 119 LEU A C 1
ATOM 933 O O . LEU A 1 119 ? 7.221 1.824 6.239 1.00 96.38 119 LEU A O 1
ATOM 937 N N . VAL A 1 120 ? 6.583 3.970 6.488 1.00 96.06 120 VAL A N 1
ATOM 938 C CA . VAL A 1 120 ? 7.931 4.545 6.348 1.00 96.06 120 VAL A CA 1
ATOM 939 C C . VAL A 1 120 ? 8.836 4.099 7.497 1.00 96.06 120 VAL A C 1
ATOM 941 O O . VAL A 1 120 ? 9.926 3.593 7.238 1.00 96.06 120 VAL A O 1
ATOM 944 N N . GLY A 1 121 ? 8.366 4.189 8.746 1.00 94.75 121 GLY A N 1
ATOM 945 C CA . GLY A 1 121 ? 9.114 3.697 9.910 1.00 94.75 121 GLY A CA 1
ATOM 946 C C . GLY A 1 121 ? 9.476 2.211 9.799 1.00 94.75 121 GLY A C 1
ATOM 947 O O . GLY A 1 121 ? 10.642 1.846 9.924 1.00 94.75 121 GLY A O 1
ATOM 948 N N . LEU A 1 122 ? 8.502 1.361 9.457 1.00 95.12 122 LEU A N 1
ATOM 949 C CA . LEU A 1 122 ? 8.717 -0.080 9.266 1.00 95.12 122 LEU A CA 1
ATOM 950 C C . LEU A 1 122 ? 9.702 -0.389 8.130 1.00 95.12 122 LEU A C 1
ATOM 952 O O . LEU A 1 122 ? 10.465 -1.351 8.215 1.00 95.12 122 LEU A O 1
ATOM 956 N N . ALA A 1 123 ? 9.689 0.397 7.054 1.00 94.50 123 ALA A N 1
ATOM 957 C CA . ALA A 1 123 ? 10.609 0.212 5.939 1.00 94.50 123 ALA A CA 1
ATOM 958 C C . ALA A 1 123 ? 12.050 0.616 6.303 1.00 94.50 123 ALA A C 1
ATOM 960 O O . ALA A 1 123 ? 12.978 -0.112 5.940 1.00 94.50 123 ALA A O 1
ATOM 961 N N . HIS A 1 124 ? 12.239 1.688 7.084 1.00 93.75 124 HIS A N 1
ATOM 962 C CA . HIS A 1 124 ? 13.545 2.037 7.663 1.00 93.75 124 HIS A CA 1
ATOM 963 C C . HIS A 1 124 ? 14.057 0.938 8.602 1.00 93.75 124 HIS A C 1
ATOM 965 O O . HIS A 1 124 ? 15.179 0.458 8.437 1.00 93.75 124 HIS A O 1
ATOM 971 N N . GLU A 1 125 ? 13.220 0.473 9.535 1.00 94.62 125 GLU A N 1
ATOM 972 C CA . GLU A 1 125 ? 13.562 -0.609 10.472 1.00 94.62 125 GLU A CA 1
ATOM 973 C C . GLU A 1 125 ? 13.934 -1.910 9.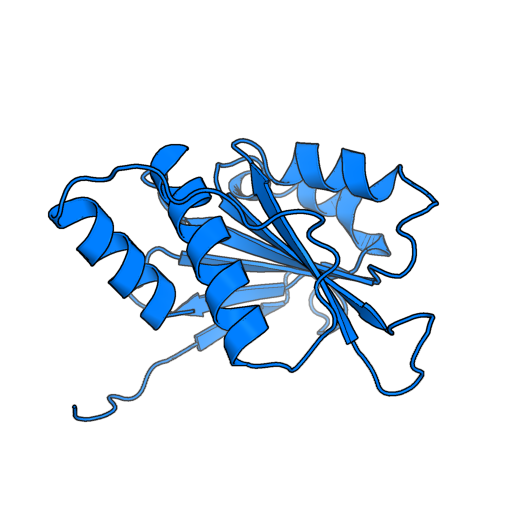751 1.00 94.62 125 GLU A C 1
ATOM 975 O O . GLU A 1 125 ? 14.881 -2.596 10.137 1.00 94.62 125 GLU A O 1
ATOM 980 N N . ALA A 1 126 ? 13.209 -2.250 8.683 1.00 94.50 126 ALA A N 1
ATOM 981 C CA . ALA A 1 126 ? 13.481 -3.442 7.893 1.00 94.50 126 ALA A CA 1
ATOM 982 C C . ALA A 1 126 ? 14.791 -3.348 7.097 1.00 94.50 126 ALA A C 1
ATOM 984 O O . ALA A 1 126 ? 15.380 -4.391 6.814 1.00 94.50 126 ALA A O 1
ATOM 985 N N . SER A 1 127 ? 15.217 -2.137 6.704 1.00 93.19 127 SER A N 1
ATOM 986 C CA . SER A 1 127 ? 16.452 -1.881 5.943 1.00 93.19 127 SER A CA 1
ATOM 987 C C . SER A 1 127 ? 16.610 -2.783 4.704 1.00 93.19 127 SER A C 1
ATOM 989 O O . SER A 1 127 ? 17.702 -3.249 4.385 1.00 93.19 127 SER A O 1
ATOM 991 N N . ARG A 1 128 ? 15.497 -3.069 4.009 1.00 92.19 128 ARG A N 1
ATOM 992 C CA . ARG A 1 128 ? 15.463 -3.951 2.822 1.00 92.19 128 ARG A CA 1
ATOM 993 C C . ARG A 1 128 ? 15.518 -3.207 1.489 1.00 92.19 128 ARG A C 1
ATOM 995 O O . ARG A 1 128 ? 15.730 -3.838 0.460 1.00 92.19 128 ARG A O 1
ATOM 1002 N N . CYS A 1 129 ? 15.290 -1.899 1.500 1.00 93.00 129 CYS A N 1
ATOM 1003 C CA . CYS A 1 129 ? 15.275 -1.055 0.313 1.00 93.00 129 CYS A CA 1
ATOM 1004 C C . CYS A 1 129 ? 15.755 0.357 0.652 1.00 93.00 129 CYS A C 1
ATOM 1006 O O . CYS A 1 129 ? 15.594 0.814 1.786 1.00 93.00 129 CYS A O 1
ATOM 1008 N N . VAL A 1 130 ? 16.260 1.081 -0.343 1.00 93.44 130 VAL A N 1
ATOM 1009 C CA . VAL A 1 130 ? 16.484 2.524 -0.236 1.00 93.44 130 VAL A CA 1
ATOM 1010 C C . VAL A 1 130 ? 15.131 3.228 -0.333 1.00 93.44 130 VAL A C 1
ATOM 1012 O O . VAL A 1 130 ? 14.423 3.100 -1.335 1.00 93.44 130 VAL A O 1
ATOM 1015 N N . LEU A 1 131 ? 14.746 3.968 0.708 1.00 93.00 131 LEU A N 1
ATOM 1016 C CA . LEU A 1 131 ? 13.554 4.811 0.661 1.00 93.00 131 LEU A CA 1
ATOM 1017 C C . LEU A 1 131 ? 13.866 6.147 -0.016 1.00 93.00 131 LEU A C 1
ATOM 1019 O O . LEU A 1 131 ? 14.759 6.877 0.398 1.00 93.00 131 LEU A O 1
ATOM 1023 N N . GLU A 1 132 ? 13.093 6.486 -1.046 1.00 89.75 132 GLU A N 1
ATOM 1024 C CA . GLU A 1 132 ? 13.181 7.768 -1.762 1.00 89.75 132 GLU A CA 1
ATOM 1025 C C . GLU A 1 132 ? 12.381 8.887 -1.071 1.00 89.75 132 GLU A C 1
ATOM 1027 O O . GLU A 1 132 ? 12.377 10.028 -1.529 1.00 89.75 132 GLU A O 1
ATOM 1032 N N . ASN A 1 133 ? 11.642 8.588 -0.000 1.00 85.44 133 ASN A N 1
ATOM 1033 C CA . ASN A 1 133 ? 10.924 9.602 0.764 1.00 85.44 133 ASN A CA 1
ATOM 1034 C C . ASN A 1 133 ? 11.916 10.691 1.218 1.00 85.44 133 ASN A C 1
ATOM 1036 O O . ASN A 1 133 ? 12.775 10.446 2.056 1.00 85.44 133 ASN A O 1
ATOM 1040 N N . GLY A 1 134 ? 11.817 11.896 0.642 1.00 69.31 134 GLY A N 1
ATOM 1041 C CA . GLY A 1 134 ? 12.734 13.003 0.949 1.00 69.31 134 GLY A CA 1
ATOM 1042 C C . GLY A 1 134 ? 12.575 13.563 2.367 1.00 69.31 134 GLY A C 1
ATOM 1043 O O . GLY A 1 134 ? 13.406 14.346 2.819 1.00 69.31 134 GLY A O 1
ATOM 1044 N N . ASN A 1 135 ? 11.503 13.181 3.058 1.00 75.06 135 ASN A N 1
ATOM 1045 C CA . ASN A 1 135 ? 11.231 13.469 4.455 1.00 75.06 135 ASN A CA 1
ATOM 1046 C C . ASN A 1 135 ? 10.423 12.327 5.084 1.00 75.06 135 ASN A C 1
ATOM 1048 O O . ASN A 1 135 ? 9.657 11.642 4.400 1.00 75.06 135 ASN A O 1
ATOM 1052 N N . ASP A 1 136 ? 10.559 12.164 6.398 1.00 79.81 136 ASP A N 1
ATOM 1053 C CA . ASP A 1 136 ? 9.680 11.278 7.150 1.00 79.81 136 ASP A CA 1
ATOM 1054 C C . ASP A 1 136 ? 8.298 11.943 7.297 1.00 79.81 136 ASP A C 1
ATOM 1056 O O . ASP A 1 136 ? 8.210 13.098 7.740 1.00 79.81 136 ASP A O 1
ATOM 1060 N N . PRO A 1 137 ? 7.202 11.261 6.921 1.00 83.06 137 PRO A N 1
ATOM 1061 C CA . PRO A 1 137 ? 5.858 11.788 7.098 1.00 83.06 137 PRO A CA 1
ATOM 1062 C C . PRO A 1 137 ? 5.561 12.009 8.582 1.00 83.06 137 PRO A C 1
ATOM 1064 O O . PRO A 1 137 ? 5.727 11.106 9.408 1.00 83.06 137 PRO A O 1
ATOM 1067 N N . SER A 1 138 ? 5.059 13.195 8.929 1.00 83.31 138 SER A N 1
ATOM 1068 C CA . SER A 1 138 ? 4.609 13.478 10.292 1.00 83.31 138 SER A CA 1
ATOM 1069 C C . SER A 1 138 ? 3.412 12.593 10.645 1.00 83.31 138 SER A C 1
ATOM 1071 O O . SER A 1 138 ? 2.400 12.633 9.939 1.00 83.31 138 SER A O 1
ATOM 1073 N N . SER A 1 139 ? 3.483 11.867 11.761 1.00 85.00 139 SER A N 1
ATOM 1074 C CA . SER A 1 139 ? 2.320 11.143 12.274 1.00 85.00 139 SER A CA 1
ATOM 1075 C C . SER A 1 139 ? 1.254 12.145 12.736 1.00 85.00 139 SER A C 1
ATOM 1077 O O . SER A 1 139 ? 1.546 12.987 13.592 1.00 85.00 139 SER A O 1
ATOM 1079 N N . PRO A 1 140 ? 0.020 12.090 12.205 1.00 89.50 140 PRO A N 1
ATOM 1080 C CA . PRO A 1 140 ? -1.064 12.920 12.708 1.00 89.50 140 PRO A CA 1
ATOM 1081 C C . PRO A 1 140 ? -1.419 12.523 14.147 1.00 89.50 140 PRO A C 1
ATOM 1083 O O . PRO A 1 140 ? -1.183 11.391 14.573 1.00 89.50 140 PRO A O 1
ATOM 1086 N N . SER A 1 141 ? -2.018 13.455 14.891 1.00 91.94 141 SER A N 1
ATOM 1087 C CA . SER A 1 141 ? -2.645 13.135 16.174 1.00 91.94 141 SER A CA 1
ATOM 1088 C C . SER A 1 141 ? -3.957 12.396 15.912 1.00 91.94 141 SER A C 1
ATOM 1090 O O . SER A 1 141 ? -4.820 12.905 15.196 1.00 91.94 141 SER A O 1
ATOM 1092 N N . LEU A 1 142 ? -4.076 11.194 16.472 1.00 95.19 142 LEU A N 1
ATOM 1093 C CA . LEU A 1 142 ? -5.271 10.357 16.429 1.00 95.19 142 LEU A CA 1
ATOM 1094 C C . LEU A 1 142 ? -5.721 10.025 17.864 1.00 95.19 142 LEU A C 1
ATOM 1096 O O . LEU A 1 142 ? -4.869 9.934 18.754 1.00 95.19 142 LEU A O 1
ATOM 1100 N N . PRO A 1 143 ? -7.031 9.837 18.103 1.00 96.75 143 PRO A N 1
ATOM 1101 C CA . PRO A 1 143 ? -7.537 9.219 19.325 1.00 96.75 143 PRO A CA 1
ATOM 1102 C C . PRO A 1 143 ? -6.918 7.838 19.573 1.00 96.75 143 PRO A C 1
ATOM 1104 O O . PRO A 1 143 ? -6.535 7.138 18.637 1.00 96.75 143 PRO A O 1
ATOM 1107 N N . GLU A 1 144 ? -6.878 7.414 20.836 1.00 97.12 144 GLU A N 1
ATOM 1108 C CA . GLU A 1 144 ? -6.341 6.103 21.231 1.00 97.12 144 GLU A CA 1
ATOM 1109 C C . GLU A 1 144 ? -7.029 4.936 20.503 1.00 97.12 144 GLU A C 1
ATOM 1111 O O . GLU A 1 144 ? -6.352 4.011 20.056 1.00 97.12 144 GLU A O 1
ATOM 1116 N N . SER A 1 145 ? -8.355 5.005 20.331 1.00 96.69 145 SER A N 1
ATOM 1117 C CA . SER A 1 145 ? -9.132 4.003 19.590 1.00 96.69 145 SER A CA 1
ATOM 1118 C C . SER A 1 145 ? -8.661 3.868 18.146 1.00 96.69 145 SER A C 1
ATOM 1120 O O . SER A 1 145 ? -8.416 2.764 17.672 1.00 96.69 145 SER A O 1
ATOM 1122 N N . ASP A 1 146 ? -8.469 4.999 17.472 1.00 96.19 146 ASP A N 1
ATOM 1123 C CA . ASP A 1 146 ? -8.115 5.036 16.057 1.00 96.19 146 ASP A CA 1
ATOM 1124 C C . ASP A 1 146 ? -6.672 4.557 15.859 1.00 96.19 146 ASP A C 1
ATOM 1126 O O . ASP A 1 146 ? -6.373 3.863 14.891 1.00 96.19 146 ASP A O 1
ATOM 1130 N N . ILE A 1 147 ? -5.775 4.865 16.806 1.00 96.56 147 ILE A N 1
ATOM 1131 C CA . ILE A 1 147 ? -4.419 4.302 16.830 1.00 96.56 147 ILE A CA 1
ATOM 1132 C C . ILE A 1 147 ? -4.489 2.778 16.947 1.00 96.56 147 ILE A C 1
ATOM 1134 O O . ILE A 1 147 ? -3.855 2.085 16.153 1.00 96.56 147 ILE A O 1
ATOM 1138 N N . ALA A 1 148 ? -5.261 2.244 17.897 1.00 96.31 148 ALA A N 1
ATOM 1139 C CA . ALA A 1 148 ? -5.390 0.800 18.084 1.00 96.31 148 ALA A CA 1
ATOM 1140 C C . ALA A 1 148 ? -5.934 0.102 16.824 1.00 96.31 148 ALA A C 1
ATOM 1142 O O . ALA A 1 148 ? -5.405 -0.937 16.417 1.00 96.31 148 ALA A O 1
ATOM 1143 N N . ASP A 1 149 ? -6.927 0.702 16.166 1.00 94.88 149 ASP A N 1
ATOM 1144 C CA . ASP A 1 149 ? -7.489 0.192 14.915 1.00 94.88 149 ASP A CA 1
ATOM 1145 C C . ASP A 1 149 ? -6.468 0.225 13.768 1.00 94.88 149 ASP A C 1
ATOM 1147 O O . ASP A 1 149 ? -6.371 -0.737 13.000 1.00 94.88 149 ASP A O 1
ATOM 1151 N N . MET A 1 150 ? -5.667 1.292 13.650 1.00 95.62 150 MET A N 1
ATOM 1152 C CA . MET A 1 150 ? -4.625 1.393 12.620 1.00 95.62 150 MET A CA 1
ATOM 1153 C C . MET A 1 150 ? -3.462 0.431 12.863 1.00 95.62 150 MET A C 1
ATOM 1155 O O . MET A 1 150 ? -2.966 -0.175 11.914 1.00 95.62 150 MET A O 1
ATOM 1159 N N . GLU A 1 151 ? -3.063 0.222 14.115 1.00 96.12 151 GLU A N 1
ATOM 1160 C CA . GLU A 1 151 ? -2.056 -0.780 14.470 1.00 96.12 151 GLU A CA 1
ATOM 1161 C C . GLU A 1 151 ? -2.539 -2.195 14.182 1.00 96.12 151 GLU A C 1
ATOM 1163 O O . GLU A 1 151 ? -1.797 -3.013 13.629 1.00 96.12 151 GLU A O 1
ATOM 1168 N N . PHE A 1 152 ? -3.803 -2.485 14.497 1.00 94.69 152 PHE A N 1
ATOM 1169 C CA . PHE A 1 152 ? -4.406 -3.749 14.114 1.00 94.69 152 PHE A CA 1
ATOM 1170 C C . PHE A 1 152 ? -4.424 -3.897 12.591 1.00 94.69 152 PHE A C 1
ATOM 1172 O O . PHE A 1 152 ? -3.990 -4.933 12.084 1.00 94.69 152 PHE A O 1
ATOM 1179 N N . PHE A 1 153 ? -4.846 -2.862 11.859 1.00 94.81 153 PHE A N 1
ATOM 1180 C CA . PHE A 1 153 ? -4.853 -2.860 10.398 1.00 94.81 153 PHE A CA 1
ATOM 1181 C C . PHE A 1 153 ? -3.460 -3.157 9.822 1.00 94.81 153 PHE A C 1
ATOM 1183 O O . PHE A 1 153 ? -3.342 -4.020 8.953 1.00 94.81 153 PHE A O 1
ATOM 1190 N N . LEU A 1 154 ? -2.412 -2.505 10.340 1.00 94.50 154 LEU A N 1
ATOM 1191 C CA . LEU A 1 154 ? -1.017 -2.718 9.942 1.00 94.50 154 LEU A CA 1
ATOM 1192 C C . LEU A 1 154 ? -0.507 -4.117 10.290 1.00 94.50 154 LEU A C 1
ATOM 1194 O O . LEU A 1 154 ? 0.200 -4.714 9.491 1.00 94.50 154 LEU A O 1
ATOM 1198 N N . SER A 1 155 ? -0.886 -4.679 11.440 1.00 93.06 155 SER A N 1
ATOM 1199 C CA . SER A 1 155 ? -0.458 -6.030 11.849 1.00 93.06 155 SER A CA 1
ATOM 1200 C C . SER A 1 155 ? -0.963 -7.154 10.926 1.00 93.06 155 SER A C 1
ATOM 1202 O O . SER A 1 155 ? -0.482 -8.296 10.977 1.00 93.06 155 SER A O 1
ATOM 1204 N N . GLN A 1 156 ? -1.982 -6.854 10.114 1.00 91.38 156 GLN A N 1
ATOM 1205 C CA . GLN A 1 156 ? -2.537 -7.772 9.125 1.00 91.38 156 GLN A CA 1
ATOM 1206 C C . GLN A 1 156 ? -1.920 -7.616 7.731 1.00 91.38 156 GLN A C 1
ATOM 1208 O O . GLN A 1 156 ? -2.144 -8.495 6.899 1.00 91.38 156 GLN A O 1
ATOM 1213 N N . LEU A 1 157 ? -1.169 -6.539 7.484 1.00 88.81 157 LEU A N 1
ATOM 1214 C CA . LEU A 1 157 ? -0.484 -6.279 6.220 1.00 88.81 157 LEU A CA 1
ATOM 1215 C C . LEU A 1 157 ? 0.792 -7.125 6.087 1.00 88.81 157 LEU A C 1
ATOM 1217 O O . LEU A 1 157 ? 1.041 -7.598 4.955 1.00 88.81 157 LEU A O 1
#